Protein AF-A0A967SU02-F1 (afdb_monomer_lite)

Sequence (82 aa):
GAIYSGLEGSHYFHDVSKRQAEFFGNISVRLLEGLSLGFHLSFEMINDQLSLPIGDASLEDVLLQQRELATDFNLYGSVSIS

Structure (mmCIF, N/CA/C/O backbone):
data_AF-A0A967SU02-F1
#
_entry.id   AF-A0A967SU02-F1
#
loop_
_atom_site.group_PDB
_atom_site.id
_atom_site.type_symbol
_atom_site.label_atom_id
_atom_site.label_alt_id
_atom_site.label_comp_id
_atom_site.label_asym_id
_atom_site.label_entity_id
_atom_site.label_seq_id
_atom_site.pdbx_PDB_ins_code
_atom_site.Cartn_x
_atom_site.Cartn_y
_atom_site.Cartn_z
_atom_site.occupancy
_atom_site.B_iso_or_equiv
_atom_site.auth_seq_id
_atom_site.auth_comp_id
_atom_site.auth_asym_id
_atom_site.auth_atom_id
_atom_site.pdbx_PDB_model_num
ATOM 1 N N . GLY A 1 1 ? 8.548 -5.052 -21.879 1.00 88.12 1 GLY A N 1
ATOM 2 C CA . GLY A 1 1 ? 8.150 -4.698 -20.506 1.00 88.12 1 GLY A CA 1
ATOM 3 C C . GLY A 1 1 ? 6.957 -5.534 -20.101 1.00 88.12 1 GLY A C 1
ATOM 4 O O . GLY A 1 1 ? 6.463 -6.281 -20.939 1.00 88.12 1 GLY A O 1
ATOM 5 N N . ALA A 1 2 ? 6.518 -5.417 -18.854 1.00 93.25 2 ALA A N 1
ATOM 6 C CA . ALA A 1 2 ? 5.345 -6.105 -18.320 1.00 93.25 2 ALA A CA 1
ATOM 7 C C . ALA A 1 2 ? 4.575 -5.165 -17.389 1.00 93.25 2 ALA A C 1
ATOM 9 O O . ALA A 1 2 ? 5.177 -4.305 -16.748 1.00 93.25 2 ALA A O 1
ATOM 10 N N . ILE A 1 3 ? 3.257 -5.327 -17.333 1.00 96.62 3 ILE A N 1
ATOM 11 C CA . ILE A 1 3 ? 2.384 -4.612 -16.403 1.00 96.62 3 ILE A CA 1
ATOM 12 C C . ILE A 1 3 ? 1.543 -5.658 -15.687 1.00 96.62 3 ILE A C 1
ATOM 14 O O . ILE A 1 3 ? 0.996 -6.556 -16.326 1.00 96.62 3 ILE A O 1
ATOM 18 N N . TYR A 1 4 ? 1.463 -5.533 -14.370 1.00 97.31 4 TYR A N 1
ATOM 19 C CA . TYR A 1 4 ? 0.657 -6.377 -13.508 1.00 97.31 4 TYR A CA 1
ATOM 20 C C . TYR A 1 4 ? -0.056 -5.502 -12.486 1.00 97.31 4 TYR A C 1
ATOM 22 O O . TYR A 1 4 ? 0.553 -4.618 -11.894 1.00 97.31 4 TYR A O 1
ATOM 30 N N . SER A 1 5 ? -1.340 -5.744 -12.271 1.00 97.69 5 SER A N 1
ATOM 31 C CA . SER A 1 5 ? -2.110 -5.054 -11.244 1.00 97.69 5 SER A CA 1
ATOM 32 C C . SER A 1 5 ? -3.240 -5.938 -10.758 1.00 97.69 5 SER A C 1
ATOM 34 O O . SER A 1 5 ? -3.731 -6.778 -11.516 1.00 97.69 5 SER A O 1
ATOM 36 N N . GLY A 1 6 ? -3.688 -5.705 -9.534 1.00 98.19 6 GLY A N 1
ATOM 37 C CA . GLY A 1 6 ? -4.795 -6.437 -8.950 1.00 98.19 6 GLY A CA 1
ATOM 38 C C . GLY A 1 6 ? -5.522 -5.631 -7.890 1.00 98.19 6 GLY A C 1
ATOM 39 O O . GLY A 1 6 ? -5.067 -4.575 -7.451 1.00 98.19 6 GLY A O 1
ATOM 40 N N . LEU A 1 7 ? -6.690 -6.153 -7.538 1.00 97.56 7 LEU A N 1
ATOM 41 C CA . LEU A 1 7 ? -7.528 -5.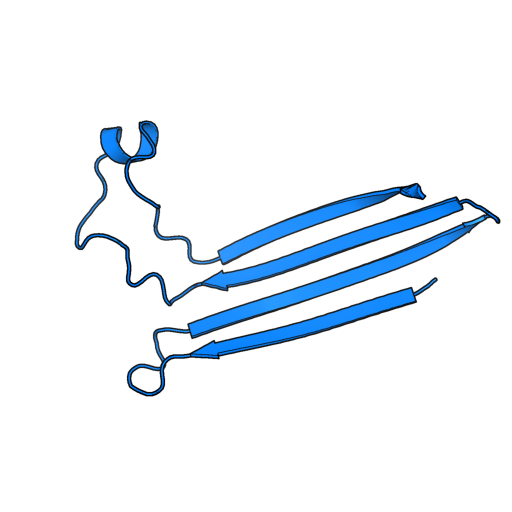672 -6.456 1.00 97.56 7 LEU A CA 1
ATOM 42 C C . LEU A 1 7 ? -7.850 -6.864 -5.563 1.00 97.56 7 LEU A C 1
ATOM 44 O O . LEU A 1 7 ? -8.341 -7.883 -6.052 1.00 97.56 7 LEU A O 1
ATOM 48 N N . GLU A 1 8 ? -7.597 -6.713 -4.274 1.00 96.81 8 GLU A N 1
ATOM 49 C CA . GLU A 1 8 ? -7.965 -7.660 -3.232 1.00 96.81 8 GLU A CA 1
ATOM 50 C C . GLU A 1 8 ? -8.825 -6.948 -2.186 1.00 96.81 8 GLU A C 1
ATOM 52 O O . GLU A 1 8 ? -8.736 -5.737 -1.997 1.00 96.81 8 GLU A O 1
ATOM 57 N N . GLY A 1 9 ? -9.708 -7.680 -1.517 1.00 95.25 9 GLY A N 1
ATOM 58 C CA . GLY A 1 9 ? -10.477 -7.122 -0.417 1.00 95.25 9 GLY A CA 1
ATOM 59 C C . GLY A 1 9 ? -11.156 -8.196 0.40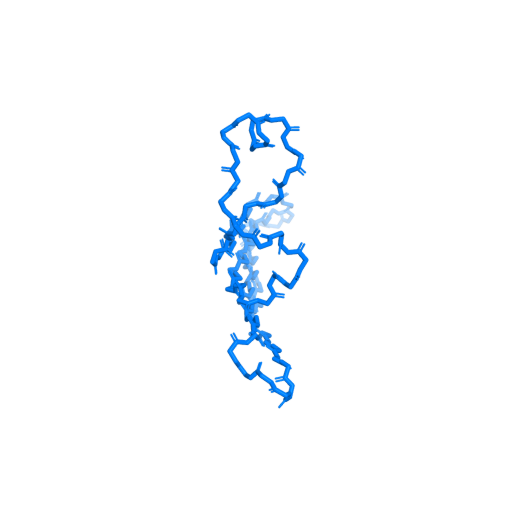7 1.00 95.25 9 GLY A C 1
ATOM 60 O O . GLY A 1 9 ? -11.450 -9.290 -0.077 1.00 95.25 9 GLY A O 1
ATOM 61 N N . SER A 1 10 ? -11.422 -7.869 1.664 1.00 94.69 10 SER A N 1
ATOM 62 C CA . SER A 1 10 ? -12.049 -8.772 2.623 1.00 94.69 10 SER A CA 1
ATOM 63 C C . SER A 1 10 ? -12.931 -7.992 3.600 1.00 94.69 10 SER A C 1
ATOM 65 O O . SER A 1 10 ? -12.849 -6.768 3.710 1.00 94.69 10 SER A O 1
ATOM 67 N N . HIS A 1 11 ? -13.845 -8.699 4.262 1.00 94.31 11 HIS A N 1
ATOM 68 C CA . HIS A 1 11 ? -14.708 -8.132 5.295 1.00 94.31 11 HIS A CA 1
ATOM 69 C C . HIS A 1 11 ? -15.148 -9.206 6.290 1.00 94.31 11 HIS A C 1
ATOM 71 O O . HIS A 1 11 ? -15.123 -10.402 5.990 1.00 94.31 11 HIS A O 1
ATOM 77 N N . TYR A 1 12 ? -15.620 -8.773 7.457 1.00 90.62 12 TYR A N 1
ATOM 78 C CA . TYR A 1 12 ? -16.210 -9.662 8.454 1.00 90.62 12 TYR A CA 1
ATOM 79 C C . TYR A 1 12 ? -17.689 -9.914 8.143 1.00 90.62 12 TYR A C 1
ATOM 81 O O . TYR A 1 12 ? -18.484 -8.983 8.030 1.00 90.62 12 TYR A O 1
ATOM 89 N N . PHE A 1 13 ? -18.105 -11.180 8.064 1.00 94.00 13 PHE A N 1
ATOM 90 C CA . PHE A 1 13 ? -19.494 -11.536 7.725 1.00 94.00 13 PHE A CA 1
ATOM 91 C C . PHE A 1 13 ? -20.539 -11.004 8.714 1.00 94.00 13 PHE A C 1
ATOM 93 O O . PHE A 1 13 ? -21.670 -10.725 8.327 1.00 94.00 13 PHE A O 1
ATOM 100 N N . HIS A 1 14 ? -20.172 -10.874 9.990 1.00 92.38 14 HIS A N 1
ATOM 101 C CA . HIS A 1 14 ? -21.070 -10.357 11.023 1.00 92.38 14 HIS A CA 1
ATOM 102 C C . HIS A 1 14 ? -21.085 -8.821 11.094 1.00 92.38 14 HIS A C 1
ATOM 104 O O . HIS A 1 14 ? -21.886 -8.262 11.840 1.00 92.38 14 HIS A O 1
ATOM 110 N N . ASP A 1 15 ? -20.178 -8.146 10.379 1.00 88.81 15 ASP A N 1
ATOM 111 C CA . ASP A 1 15 ? -20.021 -6.695 10.405 1.00 88.81 15 ASP A CA 1
ATOM 112 C C . ASP A 1 15 ? -19.223 -6.206 9.184 1.00 88.81 15 ASP A C 1
ATOM 114 O O . ASP A 1 15 ? -18.001 -6.076 9.217 1.00 88.81 15 ASP A O 1
ATOM 118 N N . VAL A 1 16 ? -19.932 -5.903 8.095 1.00 89.44 16 VAL A N 1
ATOM 119 C CA . VAL A 1 16 ? -19.337 -5.448 6.824 1.00 89.44 16 VAL A CA 1
ATOM 120 C C . VAL A 1 16 ? -18.678 -4.066 6.904 1.00 89.44 16 VAL A C 1
ATOM 122 O O . VAL A 1 16 ? -18.019 -3.649 5.949 1.00 89.44 16 VAL A O 1
ATOM 125 N N . SER A 1 17 ? -18.875 -3.331 8.007 1.00 87.69 17 SER A N 1
ATOM 126 C CA . SER A 1 17 ? -18.163 -2.069 8.233 1.00 87.69 17 SER A CA 1
ATOM 127 C C . SER A 1 17 ? -16.673 -2.308 8.487 1.00 87.69 17 SER A C 1
ATOM 129 O O . SER A 1 17 ? -15.855 -1.465 8.122 1.00 87.69 17 SER A O 1
ATOM 131 N N . LYS A 1 18 ? -16.333 -3.497 9.005 1.00 90.31 18 LYS A N 1
ATOM 132 C CA . LYS A 1 18 ? -14.968 -3.991 9.167 1.00 90.31 18 LYS A CA 1
ATOM 133 C C . LYS A 1 18 ? -14.539 -4.658 7.879 1.00 90.31 18 LYS A C 1
ATOM 135 O O . LYS A 1 18 ? -14.906 -5.803 7.597 1.00 90.31 18 LYS A O 1
ATOM 140 N N . ARG A 1 19 ? -13.817 -3.898 7.069 1.00 91.88 19 ARG A N 1
ATOM 141 C CA . ARG A 1 19 ? -13.343 -4.325 5.757 1.00 91.88 19 ARG A CA 1
ATOM 142 C C . ARG A 1 19 ? -11.966 -3.759 5.471 1.00 91.88 19 ARG A C 1
ATOM 144 O O . ARG A 1 19 ? -11.627 -2.688 5.966 1.00 91.88 19 ARG A O 1
ATOM 151 N N . GLN A 1 20 ? -11.263 -4.421 4.573 1.00 93.56 20 GLN A N 1
ATOM 152 C CA . GLN A 1 20 ? -10.055 -3.905 3.952 1.00 93.56 20 GLN A CA 1
ATOM 153 C C . GLN A 1 20 ? -10.130 -4.093 2.440 1.00 93.56 20 GLN A C 1
ATOM 155 O O . GLN A 1 20 ? -10.840 -4.973 1.937 1.00 93.56 20 GLN A O 1
ATOM 160 N N . ALA A 1 21 ? -9.413 -3.251 1.709 1.00 95.88 21 ALA A N 1
ATOM 161 C CA . ALA A 1 21 ? -9.236 -3.406 0.275 1.00 95.88 21 ALA A CA 1
ATOM 162 C C . ALA A 1 21 ? -7.853 -2.911 -0.134 1.00 95.88 21 ALA A C 1
ATOM 164 O O . ALA A 1 21 ? -7.468 -1.805 0.236 1.00 95.88 21 ALA A O 1
ATOM 165 N N . GLU A 1 22 ? -7.154 -3.697 -0.942 1.00 97.00 22 GLU A N 1
ATOM 166 C CA . GLU A 1 22 ? -5.840 -3.376 -1.477 1.00 97.00 22 GLU A CA 1
ATOM 167 C C . GLU A 1 22 ? -5.900 -3.296 -3.004 1.00 97.00 22 GLU A C 1
ATOM 169 O O . GLU A 1 22 ? -6.424 -4.179 -3.686 1.00 97.00 22 GLU A O 1
ATOM 174 N N . PHE A 1 23 ? -5.326 -2.233 -3.552 1.00 97.88 23 PHE A N 1
ATOM 175 C CA . PHE A 1 23 ? -4.919 -2.147 -4.942 1.00 97.88 23 PHE A CA 1
ATOM 176 C C . PHE A 1 23 ? -3.401 -2.229 -5.020 1.00 97.88 23 PHE A C 1
ATOM 178 O O . PHE A 1 23 ? -2.712 -1.395 -4.438 1.00 97.88 23 PHE A O 1
ATOM 185 N N . PHE A 1 24 ? -2.879 -3.154 -5.819 1.00 98.06 24 PHE A N 1
ATOM 186 C CA . PHE A 1 24 ? -1.447 -3.237 -6.091 1.00 98.06 24 PHE A CA 1
ATOM 187 C C . PHE A 1 24 ? -1.160 -3.165 -7.590 1.00 98.06 24 PHE A C 1
ATOM 189 O O . PHE A 1 24 ? -1.934 -3.626 -8.433 1.00 98.06 24 PHE A O 1
ATOM 196 N N . GLY A 1 25 ? -0.004 -2.604 -7.932 1.00 97.75 25 GLY A N 1
ATOM 197 C CA . GLY A 1 25 ? 0.446 -2.385 -9.298 1.00 97.75 25 GLY A CA 1
ATOM 198 C C . GLY A 1 25 ? 1.959 -2.513 -9.428 1.00 97.75 25 GLY A C 1
ATOM 199 O O . GLY A 1 25 ? 2.720 -2.037 -8.593 1.00 97.75 25 GLY A O 1
ATOM 200 N N . ASN A 1 26 ? 2.398 -3.162 -10.501 1.00 97.88 26 ASN A N 1
ATOM 201 C CA . ASN A 1 26 ? 3.790 -3.317 -10.889 1.00 97.88 26 ASN A CA 1
ATOM 202 C C . ASN A 1 26 ? 3.938 -3.031 -12.384 1.00 97.88 26 ASN A C 1
ATOM 204 O O . ASN A 1 26 ? 3.243 -3.616 -13.217 1.00 97.88 26 ASN A O 1
ATOM 208 N N . ILE A 1 27 ? 4.875 -2.158 -12.735 1.00 97.81 27 ILE A N 1
ATOM 209 C CA . ILE A 1 27 ? 5.202 -1.810 -14.117 1.00 97.81 27 ILE A CA 1
ATOM 210 C C . ILE A 1 27 ? 6.696 -2.030 -14.314 1.00 97.81 27 ILE A C 1
ATOM 212 O O . ILE A 1 27 ? 7.505 -1.492 -13.569 1.00 97.81 27 ILE A O 1
ATOM 216 N N . SER A 1 28 ? 7.069 -2.785 -15.343 1.00 97.50 28 SER A N 1
ATOM 217 C CA . SER A 1 28 ? 8.455 -2.984 -15.761 1.00 97.50 28 SER A CA 1
ATOM 218 C C . SER A 1 28 ? 8.643 -2.514 -17.199 1.00 97.50 28 SER A C 1
ATOM 220 O O . SER A 1 28 ? 8.038 -3.046 -18.137 1.00 97.50 28 SER A O 1
ATOM 222 N N . VAL A 1 29 ? 9.515 -1.528 -17.388 1.00 97.62 29 VAL A N 1
ATOM 223 C CA . VAL A 1 29 ? 9.871 -0.966 -18.691 1.00 97.62 29 VAL A CA 1
ATOM 224 C C . VAL A 1 29 ? 11.310 -1.346 -19.010 1.00 97.62 29 VAL A C 1
ATOM 226 O O . VAL A 1 29 ? 12.229 -0.970 -18.290 1.00 97.62 29 VAL A O 1
ATOM 229 N N . ARG A 1 30 ? 11.519 -2.077 -20.110 1.00 97.19 30 ARG A N 1
ATOM 230 C CA . ARG A 1 30 ? 12.867 -2.358 -20.620 1.00 97.19 30 ARG A CA 1
ATOM 231 C C . ARG A 1 30 ? 13.332 -1.139 -21.406 1.00 97.19 30 ARG A C 1
ATOM 233 O O . ARG A 1 30 ? 12.685 -0.793 -22.392 1.00 97.19 30 ARG A O 1
ATOM 240 N N . LEU A 1 31 ? 14.415 -0.511 -20.963 1.00 96.88 31 LEU A N 1
ATOM 241 C CA . LEU A 1 31 ? 14.999 0.647 -21.636 1.00 96.88 31 LEU A CA 1
ATOM 242 C C . LEU A 1 31 ? 15.971 0.182 -22.719 1.00 96.88 31 LEU A C 1
ATOM 244 O O . LEU A 1 31 ? 15.859 0.590 -23.869 1.00 96.88 31 LEU A O 1
ATOM 248 N N . LEU A 1 32 ? 16.885 -0.716 -22.345 1.00 96.94 32 LEU A N 1
ATOM 249 C CA . LEU A 1 32 ? 17.928 -1.283 -23.198 1.00 96.94 32 LEU A CA 1
ATOM 250 C C . LEU A 1 32 ? 18.091 -2.776 -22.864 1.00 96.94 32 LEU A C 1
ATOM 252 O O . LEU A 1 32 ? 17.521 -3.285 -21.892 1.00 96.94 32 LEU A O 1
ATOM 256 N N . GLU A 1 33 ? 18.876 -3.503 -23.653 1.00 95.88 33 GLU A N 1
ATOM 257 C CA . GLU A 1 33 ? 19.272 -4.859 -23.276 1.00 95.88 33 GLU A CA 1
ATOM 258 C C . GLU A 1 33 ? 20.063 -4.821 -21.959 1.00 95.88 33 GLU A C 1
ATOM 260 O O . GLU A 1 33 ? 20.978 -4.017 -21.799 1.00 95.88 33 GLU A O 1
ATOM 265 N N . GLY A 1 34 ? 19.646 -5.629 -20.981 1.00 94.88 34 GLY A N 1
ATOM 266 C CA . GLY A 1 34 ? 20.232 -5.616 -19.637 1.00 94.88 34 GLY A CA 1
ATOM 267 C C . GLY A 1 34 ? 19.887 -4.408 -18.752 1.00 94.88 34 GLY A C 1
ATOM 268 O O . GLY A 1 34 ? 20.461 -4.317 -17.678 1.00 94.88 34 GLY A O 1
ATOM 269 N N . LEU A 1 35 ? 18.979 -3.503 -19.159 1.00 96.75 35 LEU A N 1
ATOM 270 C CA . LEU A 1 35 ? 18.533 -2.378 -18.322 1.00 96.75 35 LEU A CA 1
ATOM 271 C C . LEU A 1 35 ? 17.011 -2.195 -18.351 1.00 96.75 35 LEU A C 1
ATOM 273 O O . LEU A 1 35 ? 16.412 -1.928 -19.401 1.00 96.75 35 LEU A O 1
ATOM 277 N N . SER A 1 36 ? 16.386 -2.268 -17.180 1.00 97.62 36 SER A N 1
ATOM 278 C CA . SER A 1 36 ? 14.952 -2.074 -16.973 1.00 97.62 36 SER A CA 1
ATOM 279 C C . SER A 1 36 ? 14.666 -1.181 -15.765 1.00 97.62 36 SER A C 1
ATOM 281 O O . SER A 1 36 ? 15.391 -1.186 -14.774 1.00 97.62 36 SER A O 1
ATOM 283 N N . LEU A 1 37 ? 13.573 -0.428 -15.855 1.00 98.06 37 LEU A N 1
ATOM 284 C CA . LEU A 1 37 ? 13.027 0.391 -14.779 1.00 98.06 37 LEU A CA 1
ATOM 285 C C . LEU A 1 37 ? 11.735 -0.255 -14.272 1.00 98.06 37 LEU A C 1
ATOM 287 O O . LEU A 1 37 ? 10.847 -0.578 -15.066 1.00 98.06 37 LEU A O 1
ATOM 291 N N . GLY A 1 38 ? 11.652 -0.470 -12.965 1.00 97.56 38 GLY A N 1
ATOM 292 C CA . GLY A 1 38 ? 10.498 -1.025 -12.273 1.00 97.56 38 GLY A CA 1
ATOM 293 C C . GLY A 1 38 ? 9.802 0.034 -11.427 1.00 97.56 38 GLY A C 1
ATOM 294 O O . GLY A 1 38 ? 10.461 0.850 -10.788 1.00 97.56 38 GLY A O 1
ATOM 295 N N . PHE A 1 39 ? 8.477 0.005 -11.412 1.00 98.19 39 PHE A N 1
ATOM 296 C CA . PHE A 1 39 ? 7.635 0.811 -10.538 1.00 98.19 39 PHE A CA 1
ATOM 297 C C . PHE A 1 39 ? 6.679 -0.116 -9.808 1.00 98.19 39 PHE A C 1
ATOM 299 O O . PHE A 1 39 ? 5.989 -0.907 -10.452 1.00 98.19 39 PHE A O 1
ATOM 306 N N . HIS A 1 40 ? 6.628 0.005 -8.490 1.00 98.00 40 HIS A N 1
ATOM 307 C CA . HIS A 1 40 ? 5.689 -0.703 -7.636 1.00 98.00 40 HIS A CA 1
ATOM 308 C C . HIS A 1 40 ? 4.821 0.308 -6.887 1.00 98.00 40 HIS A C 1
ATOM 310 O O . HIS A 1 40 ? 5.320 1.341 -6.438 1.00 98.00 40 HIS A O 1
ATOM 316 N N . LEU A 1 41 ? 3.536 0.002 -6.748 1.00 97.69 41 LEU A N 1
ATOM 317 C CA . LEU A 1 41 ? 2.556 0.781 -6.000 1.00 97.69 41 LEU A CA 1
ATOM 318 C C . LEU A 1 41 ? 1.627 -0.183 -5.258 1.00 97.69 41 LEU A C 1
ATOM 320 O O . LEU A 1 41 ? 1.133 -1.130 -5.866 1.00 97.69 41 LEU A O 1
ATOM 324 N N . SER A 1 42 ? 1.352 0.091 -3.990 1.00 97.38 42 SER A N 1
ATOM 325 C CA . SER A 1 42 ? 0.279 -0.527 -3.214 1.00 97.38 42 SER A CA 1
ATOM 326 C C . SER A 1 42 ? -0.501 0.567 -2.482 1.00 97.38 42 SER A C 1
ATOM 328 O O . SER A 1 42 ? 0.083 1.490 -1.908 1.00 97.38 42 SER A O 1
ATOM 330 N N . PHE A 1 43 ? -1.824 0.500 -2.568 1.00 96.62 43 PHE A N 1
ATOM 331 C CA . PHE A 1 43 ? -2.761 1.375 -1.881 1.00 96.62 43 PHE A CA 1
ATOM 332 C C . PHE A 1 43 ? -3.778 0.514 -1.144 1.00 96.62 43 PHE A C 1
ATOM 334 O O . PHE A 1 43 ? -4.505 -0.256 -1.769 1.00 96.62 43 PHE A O 1
ATOM 341 N N . GLU A 1 44 ? -3.857 0.683 0.165 1.00 95.12 44 GLU A N 1
ATOM 342 C CA . GLU A 1 44 ? -4.684 -0.126 1.047 1.00 95.12 44 GLU A CA 1
ATOM 343 C C . GLU A 1 44 ? -5.641 0.774 1.830 1.00 95.12 44 GLU A C 1
ATOM 345 O O . GLU A 1 44 ? -5.232 1.797 2.370 1.00 95.12 44 GLU A O 1
ATOM 350 N N . MET A 1 45 ? -6.918 0.406 1.889 1.00 92.12 45 MET A N 1
ATOM 351 C CA . MET A 1 45 ? -7.920 1.010 2.771 1.00 92.12 45 MET A CA 1
ATOM 352 C C . MET A 1 45 ? -8.179 0.054 3.933 1.00 92.12 45 MET A C 1
ATOM 354 O O . MET A 1 45 ? -8.487 -1.113 3.679 1.00 92.12 45 MET A O 1
ATOM 358 N N . ILE A 1 46 ? -8.098 0.539 5.175 1.00 87.94 46 ILE A N 1
ATOM 359 C CA . ILE A 1 46 ? -8.072 -0.302 6.382 1.00 87.94 46 ILE A CA 1
ATOM 360 C C . ILE A 1 46 ? -9.155 0.147 7.368 1.00 87.94 46 ILE A C 1
ATOM 362 O O . ILE A 1 46 ? -8.989 1.127 8.090 1.00 87.94 46 ILE A O 1
ATOM 366 N N . ASN A 1 47 ? -10.249 -0.612 7.461 1.00 84.62 47 ASN A N 1
ATOM 367 C CA . ASN A 1 47 ? -11.370 -0.307 8.361 1.00 84.62 47 ASN A CA 1
ATOM 368 C C . ASN A 1 47 ? -11.647 -1.418 9.391 1.00 84.62 47 ASN A C 1
ATOM 370 O O . ASN A 1 47 ? -12.737 -1.479 9.957 1.00 84.62 47 ASN A O 1
ATOM 374 N N . ASP A 1 48 ? -10.702 -2.321 9.641 1.00 79.75 48 ASP A N 1
ATOM 375 C CA . ASP A 1 48 ? -10.891 -3.501 10.492 1.00 79.75 48 ASP A CA 1
ATOM 376 C C . ASP A 1 48 ? -9.879 -3.626 11.647 1.00 79.75 48 ASP A C 1
ATOM 378 O O . ASP A 1 48 ? -9.675 -4.715 12.185 1.00 79.75 48 ASP A O 1
ATOM 382 N N . GLN A 1 49 ? -9.319 -2.499 12.098 1.00 78.19 49 GLN A N 1
ATOM 383 C CA . GLN A 1 49 ? -8.366 -2.396 13.215 1.00 78.19 49 GLN A CA 1
ATOM 384 C C . GLN A 1 49 ? -9.017 -2.685 14.591 1.00 78.19 49 GLN A C 1
ATOM 386 O O . GLN A 1 49 ? -9.153 -1.818 15.453 1.00 78.19 49 GLN A O 1
ATOM 391 N N . LEU A 1 50 ? -9.442 -3.934 14.808 1.00 70.69 50 LEU A N 1
ATOM 392 C CA . LEU A 1 50 ? -10.132 -4.419 16.014 1.00 70.69 50 LEU A CA 1
ATOM 393 C C . LEU A 1 50 ? -9.267 -4.423 17.283 1.00 70.69 50 LEU A C 1
ATOM 395 O O . LEU A 1 50 ? -9.806 -4.471 18.388 1.00 70.69 50 LEU A O 1
ATOM 399 N N . SER A 1 51 ? -7.944 -4.416 17.129 1.00 69.12 51 SER A N 1
ATOM 400 C CA . SER A 1 51 ? -6.961 -4.407 18.217 1.00 69.12 51 SER A CA 1
ATOM 401 C C . SER A 1 51 ? -6.771 -3.030 18.857 1.00 69.12 51 SER A C 1
ATOM 403 O O . SER A 1 51 ? -6.130 -2.944 19.907 1.00 69.12 51 SER A O 1
ATOM 405 N N . LEU A 1 52 ? -7.307 -1.961 18.256 1.00 68.31 52 LEU A N 1
ATOM 406 C CA . LEU A 1 52 ? -7.125 -0.609 18.771 1.00 68.31 52 LEU A CA 1
ATOM 407 C C . LEU A 1 52 ? -7.858 -0.423 20.112 1.00 68.31 52 LEU A C 1
ATOM 409 O O . LEU A 1 52 ? -9.048 -0.740 20.216 1.00 68.31 52 LEU A O 1
ATOM 413 N N . PRO A 1 53 ? -7.176 0.097 21.153 1.00 65.50 53 PRO A N 1
ATOM 414 C CA . PRO A 1 53 ? -7.806 0.398 22.432 1.00 65.50 53 PRO A CA 1
ATOM 415 C C . PRO A 1 53 ? -8.975 1.374 22.268 1.00 65.50 53 PRO A C 1
ATOM 417 O O . PRO A 1 53 ? -8.881 2.354 21.536 1.00 65.50 53 PRO A O 1
ATOM 420 N N . ILE A 1 54 ? -10.064 1.139 23.001 1.00 61.38 54 ILE A N 1
ATOM 421 C CA . ILE A 1 54 ? -11.205 2.060 23.042 1.00 61.38 54 ILE A CA 1
ATOM 422 C C . ILE A 1 54 ? -10.765 3.366 23.728 1.00 61.38 54 ILE A C 1
ATOM 424 O O . ILE A 1 54 ? -10.355 3.340 24.890 1.00 61.38 54 ILE A O 1
ATOM 428 N N . GLY A 1 55 ? -10.896 4.499 23.032 1.00 66.75 55 GLY A N 1
ATOM 429 C CA . GLY A 1 55 ? -10.610 5.846 23.546 1.00 66.75 55 GLY A CA 1
ATOM 430 C C . GLY A 1 55 ? -9.433 6.536 22.850 1.00 66.75 55 GLY A C 1
ATOM 431 O O . GLY A 1 55 ? -8.715 5.924 22.065 1.00 66.75 55 GLY A O 1
ATOM 432 N N . ASP A 1 56 ? -9.235 7.821 23.143 1.00 66.94 56 ASP A N 1
ATOM 433 C CA . ASP A 1 56 ? -8.164 8.610 22.529 1.00 66.94 56 ASP A CA 1
ATOM 434 C C . ASP A 1 56 ? -6.777 8.144 23.012 1.00 66.94 56 ASP A C 1
ATOM 436 O O . ASP A 1 56 ? -6.567 7.844 24.194 1.00 66.94 56 ASP A O 1
ATOM 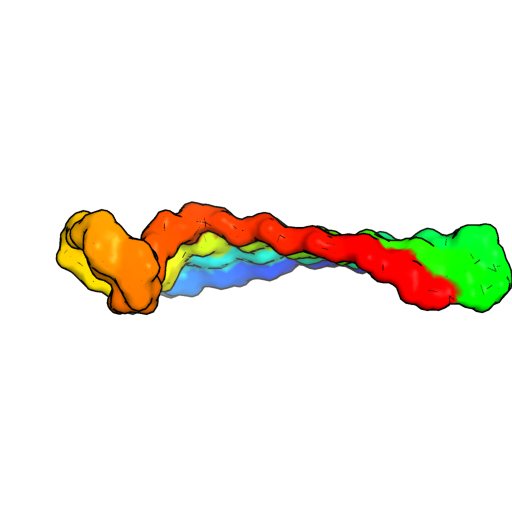440 N N . ALA A 1 57 ? -5.808 8.075 22.096 1.00 69.19 57 ALA A N 1
ATOM 441 C CA . ALA A 1 57 ? -4.408 7.869 22.456 1.00 69.19 57 ALA A CA 1
ATOM 442 C C . ALA A 1 57 ? -3.834 9.169 23.042 1.00 69.19 57 ALA A C 1
ATOM 444 O O . ALA A 1 57 ? -4.008 10.241 22.459 1.00 69.19 57 ALA A O 1
ATOM 445 N N . SER A 1 58 ? -3.147 9.090 24.189 1.00 76.12 58 SER A N 1
ATOM 446 C CA . SER A 1 58 ? -2.413 10.250 24.704 1.00 76.12 58 SER A CA 1
ATOM 447 C C . SER A 1 58 ? -1.241 10.584 23.774 1.00 76.12 58 SER A C 1
ATOM 449 O O . SER A 1 58 ? -0.689 9.699 23.116 1.00 76.12 58 SER A O 1
ATOM 451 N N . LEU A 1 59 ? -0.845 11.859 23.711 1.00 73.00 59 LEU A N 1
ATOM 452 C CA . LEU A 1 59 ? 0.282 12.290 22.879 1.00 73.00 59 LEU A CA 1
ATOM 453 C C . LEU A 1 59 ? 1.579 11.567 23.278 1.00 73.00 59 LEU A C 1
ATOM 455 O O . LEU A 1 59 ? 2.345 11.161 22.405 1.00 73.00 59 LEU A O 1
ATOM 459 N N . GLU A 1 60 ? 1.803 11.352 24.578 1.00 74.38 60 GLU A N 1
ATOM 460 C CA . GLU A 1 60 ? 2.928 10.555 25.068 1.00 74.38 60 GLU A CA 1
ATOM 461 C C . GLU A 1 60 ? 2.891 9.098 24.573 1.00 74.38 60 GLU A C 1
ATOM 463 O O . GLU A 1 60 ? 3.925 8.589 24.141 1.00 74.38 60 GLU A O 1
ATOM 468 N N . ASP A 1 61 ? 1.732 8.428 24.579 1.00 69.25 61 ASP A N 1
ATOM 469 C CA . ASP A 1 61 ? 1.617 7.033 24.116 1.00 69.25 61 ASP A CA 1
ATOM 470 C C . ASP A 1 61 ? 1.948 6.891 22.626 1.00 69.25 61 ASP A C 1
ATOM 472 O O . ASP A 1 61 ? 2.585 5.916 22.220 1.00 69.25 61 ASP A O 1
ATOM 476 N N . VAL A 1 62 ? 1.547 7.877 21.817 1.00 68.88 62 VAL A N 1
ATOM 477 C CA . VAL A 1 62 ? 1.827 7.924 20.375 1.00 68.88 62 VAL A CA 1
ATOM 478 C C . VAL A 1 62 ? 3.316 8.150 20.117 1.00 68.88 62 VAL A C 1
ATOM 480 O O . VAL A 1 62 ? 3.927 7.426 19.332 1.00 68.88 62 VAL A O 1
ATOM 483 N N . LEU A 1 63 ? 3.927 9.122 20.801 1.00 71.88 63 LEU A N 1
ATOM 484 C CA . LEU A 1 63 ? 5.348 9.444 20.631 1.00 71.88 63 LEU A CA 1
ATOM 485 C C . LEU A 1 63 ? 6.269 8.315 21.110 1.00 71.88 63 LEU A C 1
ATOM 487 O O . LEU A 1 63 ? 7.346 8.121 20.547 1.00 71.88 63 LEU A O 1
ATOM 491 N N . LEU A 1 64 ? 5.838 7.554 22.118 1.00 82.00 64 LEU A N 1
ATOM 492 C CA . LEU A 1 64 ? 6.543 6.373 22.616 1.00 82.00 64 LEU A CA 1
ATOM 493 C C . LEU A 1 64 ? 6.230 5.096 21.813 1.00 82.00 64 LEU A C 1
ATOM 495 O O . LEU A 1 64 ? 6.728 4.033 22.176 1.00 82.00 64 LEU A O 1
ATOM 499 N N . GLN A 1 65 ? 5.423 5.183 20.744 1.00 67.44 65 GLN A N 1
ATOM 500 C CA . GLN A 1 65 ? 4.960 4.046 19.929 1.00 67.44 65 GLN A CA 1
ATOM 501 C C . GLN A 1 65 ? 4.307 2.925 20.754 1.00 67.44 65 GLN A C 1
ATOM 503 O O . GLN A 1 65 ? 4.359 1.750 20.399 1.00 67.44 65 GLN A O 1
ATOM 508 N N . GLN A 1 66 ? 3.680 3.278 21.876 1.00 61.72 66 GLN A N 1
ATOM 509 C CA . GLN A 1 66 ? 3.006 2.318 22.751 1.00 61.72 66 GLN A CA 1
ATOM 510 C C . GLN A 1 66 ? 1.594 1.974 22.259 1.00 61.72 66 GLN A C 1
ATOM 512 O O . GLN A 1 66 ? 0.976 1.041 22.776 1.00 61.72 66 GLN A O 1
ATOM 517 N N . ARG A 1 67 ? 1.073 2.713 21.268 1.00 59.94 67 ARG A N 1
ATOM 518 C CA . ARG A 1 67 ? -0.223 2.471 20.623 1.00 59.94 67 ARG A CA 1
ATOM 519 C C . ARG A 1 67 ? -0.145 2.683 19.115 1.00 59.94 67 ARG A C 1
ATOM 521 O O . ARG A 1 67 ? 0.460 3.646 18.651 1.00 59.94 67 ARG A O 1
ATOM 528 N N . GLU A 1 68 ? -0.798 1.793 18.377 1.00 61.56 68 GLU A N 1
ATOM 529 C CA . GLU A 1 68 ? -1.054 1.954 16.947 1.00 61.56 68 GLU A CA 1
ATOM 530 C C . GLU A 1 68 ? -2.103 3.059 16.739 1.00 61.56 68 GLU A C 1
ATOM 532 O O . GLU A 1 68 ? -3.050 3.188 17.520 1.00 61.56 68 GLU A O 1
ATOM 537 N N . LEU A 1 69 ? -1.897 3.909 15.734 1.00 65.12 69 LEU A N 1
ATOM 538 C CA . LEU A 1 69 ? -2.827 4.981 15.387 1.00 65.12 69 LEU A CA 1
ATOM 539 C C . LEU A 1 69 ? -3.844 4.458 14.379 1.00 65.12 69 LEU A C 1
ATOM 541 O O . LEU A 1 69 ? -3.456 3.827 13.397 1.00 65.12 69 LEU A O 1
ATOM 545 N N . ALA A 1 70 ? -5.120 4.789 14.592 1.00 65.50 70 ALA A N 1
ATOM 546 C CA . ALA A 1 70 ? -6.168 4.522 13.616 1.00 65.50 70 ALA A CA 1
ATOM 547 C C . ALA A 1 70 ? -5.773 5.125 12.263 1.00 65.50 70 ALA A C 1
ATOM 549 O O . ALA A 1 70 ? -5.658 6.345 12.122 1.00 65.50 70 ALA A O 1
ATOM 550 N N . THR A 1 71 ? -5.523 4.250 11.294 1.00 77.12 71 THR A N 1
ATOM 551 C CA . THR A 1 71 ? -5.085 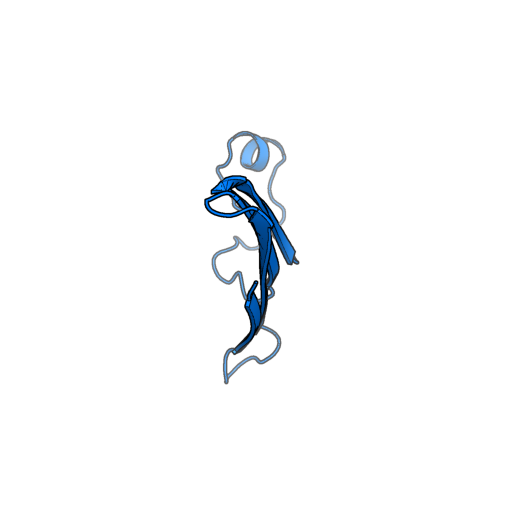4.628 9.951 1.00 77.12 71 THR A CA 1
ATOM 552 C C . THR A 1 71 ? -6.143 4.197 8.951 1.00 77.12 71 THR A C 1
ATOM 554 O O . THR A 1 71 ? -6.398 3.007 8.814 1.00 77.12 71 THR A O 1
ATOM 557 N N . ASP A 1 72 ? -6.761 5.147 8.251 1.00 83.38 72 ASP A N 1
ATOM 558 C CA . ASP A 1 72 ? -7.826 4.828 7.287 1.00 83.38 72 ASP A CA 1
ATOM 559 C C . ASP A 1 72 ? -7.267 4.239 5.979 1.00 83.38 72 ASP A C 1
ATOM 561 O O . ASP A 1 72 ? -7.962 3.523 5.253 1.00 83.38 72 ASP A O 1
ATOM 565 N N . PHE A 1 73 ? -6.011 4.558 5.651 1.00 89.75 73 PHE A N 1
ATOM 566 C CA . PHE A 1 73 ? -5.349 4.067 4.448 1.00 89.75 73 PHE A CA 1
ATOM 567 C C . PHE A 1 73 ? -3.824 4.013 4.583 1.00 89.75 73 PHE A C 1
ATOM 569 O O . PHE A 1 73 ? -3.218 4.865 5.231 1.00 89.75 73 PHE A O 1
ATOM 576 N N . ASN A 1 74 ? -3.205 3.076 3.867 1.00 91.12 74 ASN A N 1
ATOM 577 C CA . ASN A 1 74 ? -1.765 3.014 3.642 1.00 91.12 74 ASN A CA 1
ATOM 578 C C . ASN A 1 74 ? -1.448 3.196 2.155 1.00 91.12 74 ASN A C 1
ATOM 580 O O . ASN A 1 74 ? -2.144 2.691 1.276 1.00 91.12 74 ASN A O 1
ATOM 584 N N . LEU A 1 75 ? -0.372 3.927 1.868 1.00 94.06 75 LEU A N 1
ATOM 585 C CA . LEU A 1 75 ? 0.141 4.113 0.514 1.00 94.06 75 LEU A CA 1
ATO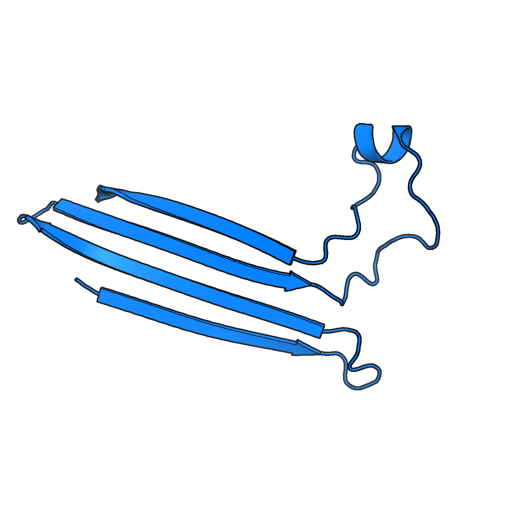M 586 C C . LEU A 1 75 ? 1.638 3.820 0.504 1.00 94.06 75 LEU A C 1
ATOM 588 O O . LEU A 1 75 ? 2.419 4.508 1.162 1.00 94.06 75 LEU A O 1
ATOM 592 N N . TYR A 1 76 ? 2.035 2.831 -0.287 1.00 96.19 76 TYR A N 1
ATOM 593 C CA . TYR A 1 76 ? 3.425 2.456 -0.493 1.00 96.19 76 TYR A CA 1
ATOM 594 C C . TYR A 1 76 ? 3.763 2.472 -1.980 1.00 96.19 76 TYR A C 1
ATOM 596 O O . TYR A 1 76 ? 2.983 2.039 -2.824 1.00 96.19 76 TYR A O 1
ATOM 604 N N . GLY A 1 77 ? 4.959 2.939 -2.317 1.00 97.31 77 GLY A N 1
ATOM 605 C CA . GLY A 1 77 ? 5.461 2.858 -3.677 1.00 97.31 77 GLY A CA 1
ATOM 606 C C . GLY A 1 77 ? 6.976 2.836 -3.712 1.00 97.31 77 GLY A C 1
ATOM 607 O O . GLY A 1 77 ? 7.645 3.361 -2.820 1.00 97.31 77 GLY A O 1
ATOM 608 N N . SER A 1 78 ? 7.525 2.221 -4.751 1.00 97.88 78 SER A N 1
ATOM 609 C CA . SER A 1 78 ? 8.965 2.163 -4.959 1.00 97.88 78 SER A CA 1
ATOM 610 C C . SER A 1 78 ? 9.324 2.175 -6.438 1.00 97.88 78 SER A C 1
ATOM 612 O O . SER A 1 78 ? 8.523 1.846 -7.316 1.00 97.88 78 SER A O 1
ATOM 614 N N . VAL A 1 79 ? 10.558 2.595 -6.705 1.00 97.69 79 VAL A N 1
ATOM 615 C CA . VAL A 1 79 ? 11.166 2.572 -8.033 1.00 97.69 79 VAL A CA 1
ATOM 616 C C . VAL A 1 79 ? 12.426 1.726 -7.949 1.00 97.69 79 VAL A C 1
ATOM 618 O O . VAL A 1 79 ? 13.230 1.902 -7.033 1.00 97.69 79 VAL A O 1
ATOM 621 N N . SER A 1 80 ? 12.604 0.815 -8.899 1.00 97.38 80 SER A N 1
ATOM 622 C CA . SER A 1 80 ? 13.750 -0.091 -8.966 1.00 97.38 80 SER A CA 1
ATOM 623 C C . SER A 1 80 ? 14.433 -0.021 -10.326 1.00 97.38 80 SER A C 1
ATOM 625 O O . SER A 1 80 ? 13.796 0.237 -11.344 1.00 97.38 80 SER A O 1
ATOM 627 N N . ILE A 1 81 ? 15.726 -0.318 -10.355 1.00 97.06 81 ILE A N 1
ATOM 628 C CA . ILE A 1 81 ? 16.519 -0.460 -11.578 1.00 97.06 81 ILE A CA 1
ATOM 629 C C . ILE A 1 81 ? 17.159 -1.849 -11.576 1.00 97.06 81 ILE A C 1
ATOM 631 O O . ILE A 1 81 ? 17.637 -2.296 -10.531 1.00 97.06 81 ILE A O 1
ATOM 635 N N . SER A 1 82 ? 17.118 -2.546 -12.711 1.00 92.81 82 SER A N 1
ATOM 636 C CA . SER A 1 82 ? 17.645 -3.913 -12.864 1.00 92.81 82 SER A CA 1
ATOM 637 C C . SER A 1 82 ? 18.239 -4.151 -14.236 1.00 92.81 82 SER A C 1
ATOM 639 O O . SER A 1 82 ? 17.591 -3.680 -15.204 1.00 92.81 82 SER A O 1
#

Secondary structure (DSSP, 8-state):
-EEEEEEEEEEETTEEEEEEEEEEEEEEEEEETTEEEEEEEEEEEE---TTSPSSPPPHHHHHTT-S----SEEEEEEEEE-

Radius of gyration: 18.29 Å; chains: 1; bounding box: 41×24×48 Å

pLDDT: mean 87.44, std 12.32, range [59.94, 98.19]

Foldseek 3Di:
DDKDKDKDKDADPVDRQQMKIKIKIKDWDAPDVVKIKIKIKMKM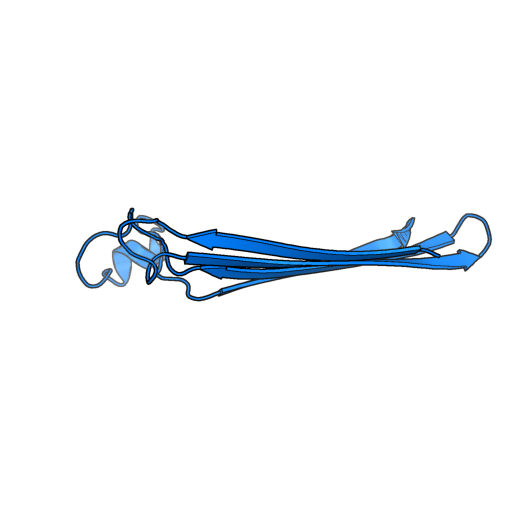AGRNPPVFDPDDDDPVCVVVVVGDDDDRMDIDMDMDMD